Protein AF-A0A3A0EV10-F1 (afdb_monomer)

Foldseek 3Di:
DPPPDDDDDDDDDPVVVVVLVVVCVVVVHDSVVVVVVVVVVVCCVVVVVPPPPPPPPPDDDDPPPDDDPDDDDDDDDDDDD

Sequence (81 aa):
MSSKDVGLRIRVERELREAFQGACLAENRNASEVLREFMQAFADRHQGGLQPDMFAAPAARKPRQSTRSGPGPTAGEATDD

Solvent-accessible surface area (backbone atoms only — not comparable to full-atom values): 5683 Å² total; per-residue (Å²): 130,89,80,71,88,75,91,82,88,80,90,74,58,70,67,59,52,52,53,53,51,50,52,25,59,75,69,75,46,59,61,68,58,56,48,50,53,50,52,48,56,50,44,53,58,60,61,64,64,52,70,76,59,93,73,66,65,79,73,79,78,73,83,77,86,70,86,77,87,71,85,80,83,86,87,85,86,84,89,86,136

Secondary structure (DSSP, 8-state):
-------------HHHHHHHHHHHHHTT--HHHHHHHHHHHHHHHHHTTS---TT--------------PPPP--------

Structure (mmCIF, N/CA/C/O backbone):
data_AF-A0A3A0EV10-F1
#
_entry.id   AF-A0A3A0EV10-F1
#
loop_
_atom_site.group_PDB
_atom_site.id
_atom_site.type_symbol
_atom_site.label_atom_id
_atom_site.label_alt_id
_atom_site.label_comp_id
_atom_site.label_asym_id
_atom_site.label_entity_id
_atom_site.label_seq_id
_atom_site.pdbx_PDB_ins_code
_atom_site.Cartn_x
_atom_site.Cartn_y
_atom_site.Cartn_z
_atom_site.occupancy
_atom_site.B_iso_or_equiv
_atom_site.auth_seq_id
_atom_site.auth_comp_id
_atom_site.auth_asym_id
_atom_site.auth_atom_id
_atom_site.pdbx_PDB_model_num
ATOM 1 N N . MET A 1 1 ? 25.435 -12.931 0.645 1.00 41.91 1 MET A N 1
ATOM 2 C CA . MET A 1 1 ? 25.822 -11.634 1.239 1.00 41.91 1 MET A CA 1
ATOM 3 C C . MET A 1 1 ? 24.667 -11.179 2.107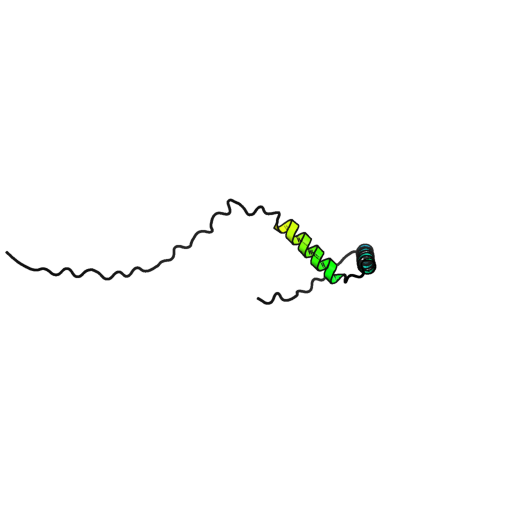 1.00 41.91 1 MET A C 1
ATOM 5 O O . MET A 1 1 ? 23.554 -11.166 1.608 1.00 41.91 1 MET A O 1
ATOM 9 N N . SER A 1 2 ? 24.913 -10.926 3.394 1.00 47.94 2 SER A N 1
ATOM 10 C CA . SER A 1 2 ? 23.873 -10.589 4.373 1.00 47.94 2 SER A CA 1
ATOM 11 C C . SER A 1 2 ? 23.178 -9.286 3.966 1.00 47.94 2 SER A C 1
ATOM 13 O O . SER A 1 2 ? 23.782 -8.213 4.037 1.00 47.94 2 SER A O 1
ATOM 15 N N . SER A 1 3 ? 21.953 -9.392 3.455 1.00 58.09 3 SER A N 1
ATOM 16 C CA . SER A 1 3 ? 21.069 -8.267 3.164 1.00 58.09 3 SER A CA 1
ATOM 17 C C . SER A 1 3 ? 20.670 -7.642 4.495 1.00 58.09 3 SER A C 1
ATOM 19 O O . SER A 1 3 ? 19.694 -8.050 5.113 1.00 58.09 3 SER A O 1
ATOM 21 N N . LYS A 1 4 ? 21.497 -6.717 4.986 1.00 64.75 4 LYS A N 1
ATOM 22 C CA . LYS A 1 4 ? 21.224 -5.971 6.214 1.00 64.75 4 LYS A CA 1
ATOM 23 C C . LYS A 1 4 ? 19.880 -5.269 6.056 1.00 64.75 4 LYS A C 1
ATOM 25 O O . LYS A 1 4 ? 19.726 -4.472 5.131 1.00 64.75 4 LYS A O 1
ATOM 30 N N . ASP A 1 5 ? 18.940 -5.552 6.954 1.00 74.31 5 ASP A N 1
ATOM 31 C CA . ASP A 1 5 ? 17.719 -4.763 7.064 1.00 74.31 5 ASP A CA 1
ATOM 32 C C . ASP A 1 5 ? 18.097 -3.290 7.258 1.00 74.31 5 ASP A C 1
ATOM 34 O O . ASP A 1 5 ? 18.835 -2.926 8.178 1.00 74.31 5 ASP A O 1
ATOM 38 N N . VAL A 1 6 ? 17.610 -2.440 6.357 1.00 80.00 6 VAL A N 1
ATOM 39 C CA . VAL A 1 6 ? 17.767 -0.988 6.431 1.00 80.00 6 VAL A CA 1
ATOM 40 C C . VAL A 1 6 ? 16.448 -0.367 6.874 1.00 80.00 6 VAL A C 1
ATOM 42 O O . VAL A 1 6 ? 15.385 -0.677 6.340 1.00 80.00 6 VAL A O 1
ATOM 45 N N . GLY A 1 7 ? 16.507 0.512 7.874 1.00 80.44 7 GLY A N 1
ATOM 46 C CA . GLY A 1 7 ? 15.336 1.244 8.347 1.00 80.44 7 GLY A CA 1
ATOM 47 C C . GLY A 1 7 ? 15.010 2.424 7.432 1.00 80.44 7 GLY A C 1
ATOM 48 O O . GLY A 1 7 ? 15.858 3.286 7.212 1.00 80.44 7 GLY A O 1
ATOM 49 N N . LEU A 1 8 ? 13.768 2.500 6.951 1.00 82.69 8 LEU A N 1
ATOM 50 C CA . LEU A 1 8 ? 13.238 3.633 6.189 1.00 82.69 8 LEU A CA 1
ATOM 51 C C . LEU A 1 8 ? 12.202 4.387 7.039 1.00 82.69 8 LEU A C 1
ATOM 53 O O . LEU A 1 8 ? 11.250 3.788 7.536 1.00 82.69 8 LEU A O 1
ATOM 57 N N . ARG A 1 9 ? 12.368 5.707 7.214 1.00 86.38 9 ARG A N 1
ATOM 58 C CA . ARG A 1 9 ? 11.382 6.574 7.890 1.00 86.38 9 ARG A CA 1
ATOM 59 C C . ARG A 1 9 ? 10.638 7.399 6.846 1.00 86.38 9 ARG A C 1
ATOM 61 O O . ARG A 1 9 ? 11.228 8.283 6.236 1.00 86.38 9 ARG A O 1
ATOM 68 N N . ILE A 1 10 ? 9.346 7.132 6.679 1.00 85.88 10 ILE A N 1
ATOM 69 C CA . ILE A 1 10 ? 8.477 7.836 5.728 1.00 85.88 10 ILE A CA 1
ATOM 70 C C . ILE A 1 10 ? 7.541 8.760 6.511 1.00 85.88 10 ILE A C 1
ATOM 72 O O . ILE A 1 10 ? 6.956 8.352 7.515 1.00 85.88 10 ILE A O 1
ATOM 76 N N . ARG A 1 11 ? 7.408 10.015 6.068 1.00 92.81 11 ARG A N 1
ATOM 77 C CA . ARG A 1 11 ? 6.373 10.933 6.560 1.00 92.81 11 ARG A CA 1
ATOM 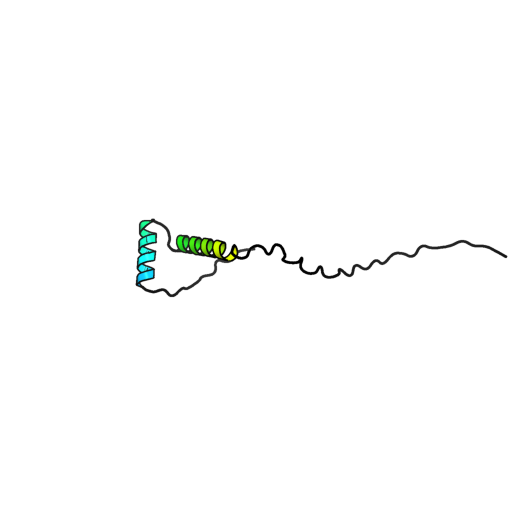78 C C . ARG A 1 11 ? 5.152 10.803 5.662 1.00 92.81 11 ARG A C 1
ATOM 80 O O . ARG A 1 11 ? 5.274 10.942 4.452 1.00 92.81 11 ARG A O 1
ATOM 87 N N . VAL A 1 12 ? 4.005 10.547 6.270 1.00 90.75 12 VAL A N 1
ATOM 88 C CA . VAL A 1 12 ? 2.716 10.428 5.588 1.00 90.75 12 VAL A CA 1
ATOM 89 C C . VAL A 1 12 ? 1.686 11.282 6.308 1.00 90.75 12 VAL A C 1
ATOM 91 O O . VAL A 1 12 ? 1.881 11.666 7.464 1.00 90.75 12 VAL A O 1
ATOM 94 N N . GLU A 1 13 ? 0.595 11.571 5.621 1.00 95.38 13 GLU A N 1
ATOM 95 C CA . GLU A 1 13 ? -0.548 12.255 6.205 1.00 95.38 13 GLU A CA 1
ATOM 96 C C . GLU A 1 13 ? -1.194 11.415 7.317 1.00 95.38 13 GLU A C 1
ATOM 98 O O . GLU A 1 13 ? -1.151 10.179 7.291 1.00 95.38 13 GLU A O 1
ATOM 103 N N . ARG A 1 14 ? -1.781 12.087 8.317 1.00 92.31 14 ARG A N 1
ATOM 104 C CA . ARG A 1 14 ? -2.421 11.414 9.458 1.00 92.31 14 ARG A CA 1
ATOM 105 C C . ARG A 1 14 ? -3.526 10.471 8.986 1.00 92.31 14 ARG A C 1
ATOM 107 O O . ARG A 1 14 ? -3.542 9.321 9.412 1.00 92.31 14 ARG A O 1
ATOM 114 N N . GLU A 1 15 ? -4.387 10.944 8.093 1.00 94.81 15 GLU A N 1
ATOM 115 C CA . GLU A 1 15 ? -5.533 10.176 7.603 1.00 94.81 15 GLU A CA 1
ATOM 116 C C . GLU A 1 15 ? -5.082 8.922 6.843 1.00 94.81 15 GLU A C 1
ATOM 118 O O . GLU A 1 15 ? -5.602 7.832 7.072 1.00 94.81 15 GLU A O 1
ATOM 123 N N . LEU A 1 16 ? -4.028 9.034 6.024 1.00 93.31 16 LEU A N 1
ATOM 124 C CA . LEU A 1 16 ? -3.446 7.893 5.314 1.00 93.31 16 LEU A CA 1
ATOM 125 C C . LEU A 1 16 ? -2.894 6.840 6.287 1.00 93.31 16 LEU A C 1
ATOM 127 O O . LEU A 1 16 ? -3.107 5.641 6.102 1.00 93.31 16 LEU A O 1
ATOM 131 N N . ARG A 1 17 ? -2.197 7.283 7.343 1.00 92.44 17 ARG A N 1
ATOM 132 C CA . ARG A 1 17 ? -1.682 6.387 8.387 1.00 92.44 17 ARG A CA 1
ATOM 133 C C . ARG A 1 17 ? -2.819 5.654 9.093 1.00 92.44 17 ARG A C 1
ATOM 135 O O . ARG A 1 17 ? -2.696 4.457 9.335 1.00 92.44 17 ARG A O 1
ATOM 142 N N . GLU A 1 18 ? -3.883 6.364 9.454 1.00 94.06 18 GLU A N 1
ATOM 143 C CA . GLU A 1 18 ? -5.036 5.796 10.156 1.00 94.06 18 GLU A CA 1
ATOM 144 C C . GLU A 1 18 ? -5.792 4.797 9.279 1.00 94.06 18 GLU A C 1
ATOM 146 O O . GLU A 1 18 ? -6.061 3.685 9.731 1.00 94.06 18 GLU A O 1
ATOM 151 N N . ALA A 1 19 ? -6.036 5.132 8.011 1.00 94.19 19 ALA A N 1
ATOM 152 C CA . ALA A 1 19 ? -6.670 4.231 7.054 1.00 94.19 19 ALA A CA 1
ATOM 153 C C . ALA A 1 19 ? -5.840 2.956 6.826 1.00 94.19 19 ALA A C 1
ATOM 155 O O . ALA A 1 19 ? -6.368 1.847 6.912 1.00 94.19 19 ALA A O 1
ATOM 156 N N . PHE A 1 20 ? -4.527 3.094 6.604 1.00 92.31 20 PHE A N 1
ATOM 157 C CA . PHE A 1 20 ? -3.634 1.948 6.410 1.00 92.31 20 PHE A CA 1
ATOM 158 C C . PHE A 1 20 ? -3.552 1.067 7.659 1.00 92.31 20 PHE A C 1
ATOM 160 O O . PHE A 1 20 ? -3.620 -0.159 7.572 1.00 92.31 20 PHE A O 1
ATOM 167 N N . GLN A 1 21 ? -3.446 1.685 8.838 1.00 90.88 21 GLN A N 1
ATOM 168 C CA . GLN A 1 21 ? -3.424 0.959 10.101 1.00 90.88 21 GLN A CA 1
ATOM 169 C C . GLN A 1 21 ? -4.751 0.228 10.349 1.00 90.88 21 GLN A C 1
ATOM 171 O O . GLN A 1 21 ? -4.728 -0.925 10.775 1.00 90.88 21 GLN A O 1
ATOM 176 N N . GLY A 1 22 ? -5.888 0.859 10.040 1.00 93.56 22 GLY A N 1
ATOM 177 C CA . GLY A 1 22 ? -7.211 0.242 10.120 1.00 93.56 22 GLY A CA 1
ATOM 178 C C . GLY A 1 22 ? -7.351 -0.974 9.204 1.00 93.56 22 GLY A C 1
ATOM 179 O O . GLY A 1 22 ? -7.811 -2.020 9.654 1.00 93.56 22 GLY A O 1
ATOM 1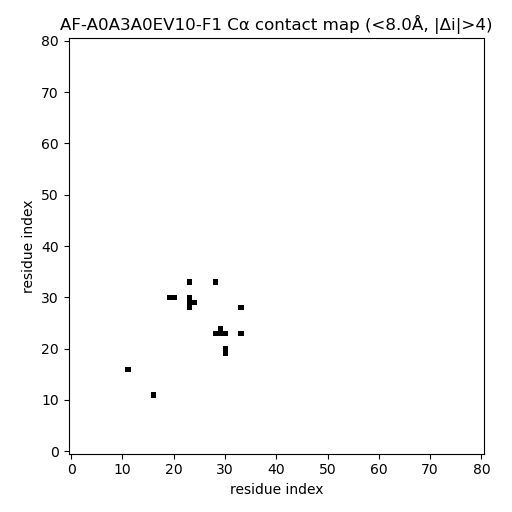80 N N . ALA A 1 23 ? -6.877 -0.876 7.959 1.00 94.00 23 ALA A N 1
ATOM 181 C CA . ALA A 1 23 ? -6.875 -1.995 7.016 1.00 94.00 23 ALA A CA 1
ATOM 182 C C . ALA A 1 23 ? -6.001 -3.165 7.505 1.00 94.00 23 ALA A C 1
ATOM 184 O O . ALA A 1 23 ? -6.450 -4.308 7.522 1.00 94.00 23 ALA A O 1
ATOM 185 N N . CYS A 1 24 ? -4.787 -2.882 7.994 1.00 94.00 24 CYS A N 1
ATOM 186 C CA . CYS A 1 24 ? -3.897 -3.915 8.536 1.00 94.00 24 CYS A CA 1
ATOM 187 C C . CYS A 1 24 ? -4.510 -4.632 9.751 1.00 94.00 24 CYS A C 1
ATOM 189 O O . CYS A 1 24 ? -4.386 -5.849 9.881 1.00 94.00 24 CYS A O 1
ATOM 191 N N . LEU A 1 25 ? -5.184 -3.883 10.633 1.00 91.81 25 LEU A N 1
ATOM 192 C CA . LEU A 1 25 ? -5.890 -4.443 11.787 1.00 91.81 25 LEU A CA 1
ATOM 193 C C . LEU A 1 25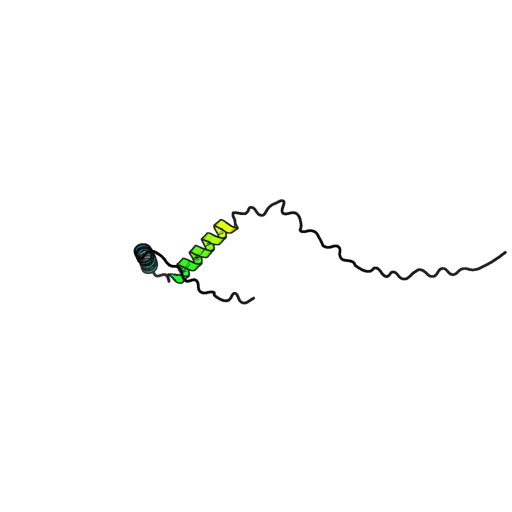 ? -7.071 -5.320 11.360 1.00 91.81 25 LEU A C 1
ATOM 195 O O . LEU A 1 25 ? -7.246 -6.397 11.922 1.00 91.81 25 LEU A O 1
ATOM 199 N N . ALA A 1 26 ? -7.844 -4.893 10.359 1.00 93.69 26 ALA A N 1
ATOM 200 C CA . ALA A 1 26 ? -8.967 -5.664 9.828 1.00 93.69 26 ALA A CA 1
ATOM 201 C C . ALA A 1 26 ? -8.518 -6.983 9.175 1.00 93.69 26 ALA A C 1
ATOM 203 O O . ALA A 1 26 ? -9.187 -8.002 9.325 1.00 93.69 26 ALA A O 1
ATOM 204 N N . GLU A 1 27 ? -7.365 -6.982 8.501 1.00 90.31 27 GLU A N 1
ATOM 205 C CA . GLU A 1 27 ? -6.756 -8.187 7.926 1.00 90.31 27 GLU A CA 1
ATOM 206 C C . GLU A 1 27 ? -5.972 -9.027 8.947 1.00 90.31 27 GLU A C 1
ATOM 208 O O . GLU A 1 27 ? -5.501 -10.113 8.617 1.00 90.31 27 GLU A O 1
ATOM 213 N N . ASN A 1 28 ? -5.825 -8.548 10.187 1.00 91.62 28 ASN A N 1
ATOM 214 C CA . ASN A 1 28 ? -5.023 -9.179 11.234 1.00 91.62 28 ASN A CA 1
ATOM 215 C C . ASN A 1 28 ? -3.556 -9.414 10.803 1.00 91.62 28 ASN A C 1
ATOM 217 O O . ASN A 1 28 ? -2.949 -10.443 11.113 1.00 91.62 28 ASN A O 1
ATOM 221 N N . ARG A 1 29 ? -2.982 -8.448 10.069 1.00 90.62 29 ARG A N 1
ATOM 222 C CA . ARG A 1 29 ? -1.613 -8.490 9.533 1.00 90.62 29 ARG A CA 1
ATOM 223 C C . ARG A 1 29 ? -0.760 -7.355 10.087 1.00 90.62 29 ARG A C 1
ATOM 225 O O . ARG A 1 29 ? -1.226 -6.242 10.330 1.00 90.62 29 ARG A O 1
ATOM 232 N N . ASN A 1 30 ? 0.533 -7.617 10.253 1.00 89.88 30 ASN A N 1
ATOM 233 C CA . ASN A 1 30 ? 1.489 -6.598 10.666 1.00 89.88 30 ASN A CA 1
ATOM 234 C C . ASN A 1 30 ? 1.694 -5.576 9.539 1.00 89.88 30 ASN A C 1
ATOM 236 O O . ASN A 1 30 ? 2.064 -5.937 8.425 1.00 89.88 30 ASN A O 1
ATOM 240 N N . ALA A 1 31 ? 1.557 -4.287 9.858 1.00 87.12 31 ALA A N 1
ATOM 241 C CA . ALA A 1 31 ? 1.744 -3.190 8.903 1.00 87.12 31 ALA A CA 1
ATOM 242 C C . ALA A 1 31 ? 3.103 -3.235 8.177 1.00 87.12 31 ALA A C 1
ATOM 244 O O . ALA A 1 31 ? 3.198 -2.888 7.004 1.00 87.12 31 ALA A O 1
ATOM 245 N N . SER A 1 32 ? 4.157 -3.686 8.865 1.00 86.75 32 SER A N 1
ATOM 246 C CA . SER A 1 32 ? 5.492 -3.851 8.283 1.00 86.75 32 SER A CA 1
ATOM 247 C C . SER A 1 32 ? 5.552 -4.942 7.212 1.00 86.75 32 SER A C 1
ATOM 249 O O . SER A 1 32 ? 6.244 -4.749 6.219 1.00 86.75 32 SER A O 1
ATOM 251 N N . GLU A 1 33 ? 4.825 -6.048 7.386 1.00 89.38 33 GLU A N 1
ATOM 252 C CA . GLU A 1 33 ? 4.779 -7.147 6.411 1.00 89.38 33 GLU A CA 1
ATOM 253 C C . GLU A 1 33 ? 4.021 -6.709 5.157 1.00 89.38 33 GLU A C 1
ATOM 255 O O . GLU A 1 33 ? 4.537 -6.822 4.047 1.00 89.38 33 GLU A O 1
ATOM 260 N N . VAL A 1 34 ? 2.851 -6.086 5.346 1.00 91.31 34 VAL A N 1
ATOM 261 C CA . VAL A 1 34 ? 2.046 -5.519 4.252 1.00 91.31 34 VAL A CA 1
ATOM 262 C C . VAL A 1 34 ? 2.854 -4.489 3.461 1.00 91.31 34 VAL A C 1
ATOM 264 O O . VAL A 1 34 ? 2.845 -4.499 2.233 1.00 91.31 34 VAL A O 1
ATOM 267 N N . LEU A 1 35 ? 3.599 -3.618 4.152 1.00 89.25 35 LEU A N 1
ATOM 268 C CA . LEU A 1 35 ? 4.435 -2.615 3.498 1.00 89.25 35 LEU A CA 1
ATOM 269 C C . LEU A 1 35 ? 5.591 -3.250 2.712 1.00 89.25 35 LEU A C 1
ATOM 271 O O . LEU A 1 35 ? 5.861 -2.813 1.596 1.00 89.25 35 LEU A O 1
ATOM 275 N N . ARG A 1 36 ? 6.261 -4.275 3.259 1.00 88.75 36 ARG A N 1
ATOM 276 C CA . ARG A 1 36 ? 7.345 -4.989 2.562 1.00 88.75 36 ARG A CA 1
ATOM 277 C C . ARG A 1 36 ? 6.834 -5.671 1.297 1.00 88.75 36 ARG A C 1
ATOM 279 O O . ARG A 1 36 ? 7.422 -5.469 0.238 1.00 88.75 36 ARG A O 1
ATOM 286 N N . GLU A 1 37 ? 5.729 -6.407 1.387 1.00 90.38 37 GLU A N 1
ATOM 287 C CA . GLU A 1 37 ? 5.101 -7.049 0.227 1.00 90.38 37 GLU A CA 1
ATOM 288 C C . GLU A 1 37 ? 4.677 -6.025 -0.825 1.00 90.38 37 GLU A C 1
ATOM 290 O O . GLU A 1 37 ? 4.950 -6.206 -2.010 1.00 90.38 37 GLU A O 1
ATOM 295 N N . PHE A 1 38 ? 4.064 -4.918 -0.399 1.00 89.81 38 PHE A N 1
ATOM 296 C CA . PHE A 1 38 ? 3.653 -3.858 -1.311 1.00 89.81 38 PHE A CA 1
ATOM 297 C C . PHE A 1 38 ? 4.853 -3.228 -2.025 1.00 89.81 38 PHE A C 1
ATOM 299 O O . PHE A 1 38 ? 4.829 -3.061 -3.242 1.00 89.81 38 PHE A O 1
ATOM 306 N N . MET A 1 39 ? 5.925 -2.911 -1.290 1.00 89.12 39 MET A N 1
ATOM 307 C CA . MET A 1 39 ? 7.158 -2.376 -1.871 1.00 89.12 39 MET A CA 1
ATOM 308 C C . MET A 1 39 ? 7.810 -3.368 -2.836 1.00 89.12 39 MET A C 1
ATOM 310 O O . MET A 1 39 ? 8.298 -2.945 -3.881 1.00 89.12 39 MET A O 1
ATOM 314 N N . GLN A 1 40 ? 7.798 -4.664 -2.515 1.00 87.44 40 GLN A N 1
ATOM 315 C CA . GLN A 1 40 ? 8.341 -5.707 -3.380 1.00 87.44 40 GLN A CA 1
ATOM 316 C C . GLN A 1 40 ? 7.517 -5.850 -4.662 1.00 87.44 40 GLN A C 1
ATOM 318 O O . GLN A 1 40 ? 8.074 -5.738 -5.745 1.00 87.44 40 GLN A O 1
ATOM 323 N N . ALA A 1 41 ? 6.193 -5.982 -4.563 1.00 88.31 41 ALA A N 1
ATOM 324 C CA . ALA A 1 41 ? 5.313 -6.066 -5.728 1.00 88.31 41 ALA A CA 1
ATOM 325 C C . ALA A 1 41 ? 5.394 -4.805 -6.607 1.00 88.31 41 ALA A C 1
ATOM 327 O O . ALA A 1 41 ? 5.364 -4.884 -7.838 1.00 88.31 41 ALA A O 1
ATOM 328 N N . PHE A 1 42 ? 5.522 -3.632 -5.982 1.00 86.44 42 PHE A N 1
ATOM 329 C CA . PHE A 1 42 ? 5.734 -2.374 -6.687 1.00 86.44 42 PHE A CA 1
ATOM 330 C C . PHE A 1 42 ? 7.090 -2.360 -7.408 1.00 86.44 42 PHE A C 1
ATOM 332 O O . PHE A 1 42 ? 7.151 -2.014 -8.587 1.00 86.44 42 PHE A O 1
ATOM 339 N N . ALA A 1 43 ? 8.168 -2.777 -6.7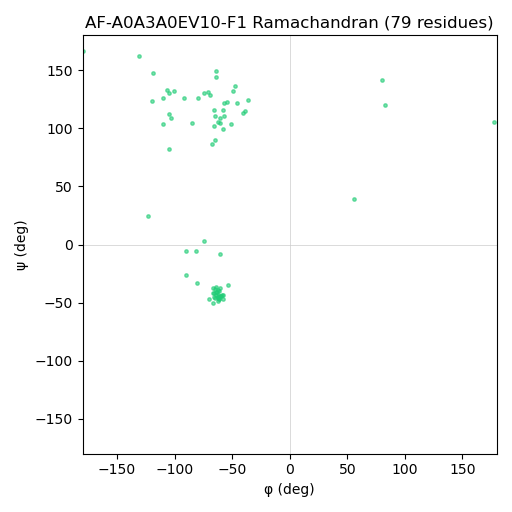38 1.00 86.62 43 ALA A N 1
ATOM 340 C CA . ALA A 1 43 ? 9.487 -2.890 -7.347 1.00 86.62 43 ALA A CA 1
ATOM 341 C C . ALA A 1 43 ? 9.489 -3.898 -8.501 1.00 86.62 43 ALA A C 1
ATOM 343 O O . ALA A 1 43 ? 9.934 -3.536 -9.580 1.00 86.62 43 ALA A O 1
ATOM 344 N N . ASP A 1 44 ? 8.922 -5.091 -8.332 1.00 86.19 44 ASP A N 1
ATOM 345 C CA . ASP A 1 44 ? 8.845 -6.123 -9.373 1.00 86.19 44 ASP A CA 1
ATOM 346 C C . ASP A 1 44 ? 8.095 -5.613 -10.611 1.00 86.19 44 ASP A C 1
ATOM 348 O O . ASP A 1 44 ? 8.554 -5.775 -11.743 1.00 86.19 44 ASP A O 1
ATOM 352 N N . ARG A 1 45 ? 6.975 -4.907 -10.408 1.00 83.31 45 ARG A N 1
ATOM 353 C CA . ARG A 1 45 ? 6.195 -4.310 -11.501 1.00 83.31 45 ARG A CA 1
ATOM 354 C C . ARG A 1 45 ? 6.959 -3.217 -12.249 1.00 83.31 45 ARG A C 1
ATOM 356 O O . ARG A 1 45 ? 6.807 -3.091 -13.462 1.00 83.31 45 ARG A O 1
ATOM 363 N N . HIS A 1 46 ? 7.740 -2.405 -11.540 1.00 79.06 46 HIS A N 1
ATOM 364 C CA . HIS A 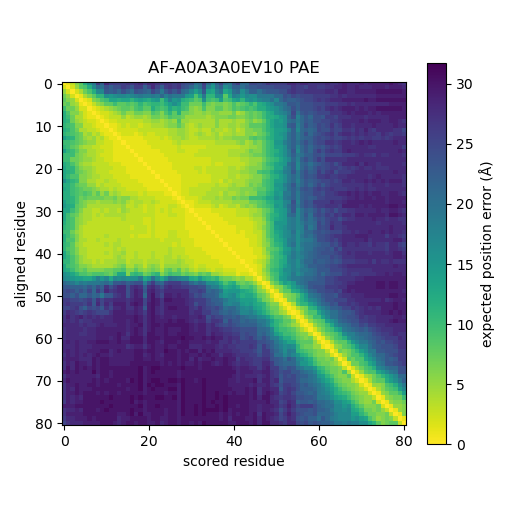1 46 ? 8.454 -1.268 -12.125 1.00 79.06 46 HIS A CA 1
ATOM 365 C C . HIS A 1 46 ? 9.866 -1.618 -12.625 1.00 79.06 46 HIS A C 1
ATOM 367 O O . HIS A 1 46 ? 10.346 -0.991 -13.566 1.00 79.06 46 HIS A O 1
ATOM 373 N N . GLN A 1 47 ? 10.513 -2.638 -12.064 1.00 65.44 47 GLN A N 1
ATOM 374 C CA . GLN A 1 47 ? 11.784 -3.196 -12.535 1.00 65.44 47 GLN A CA 1
ATOM 375 C C . GLN A 1 47 ? 11.566 -4.147 -13.718 1.00 65.44 47 GLN A C 1
ATOM 377 O O . GLN A 1 47 ? 12.365 -4.141 -14.649 1.00 65.44 47 GLN A O 1
ATOM 382 N N . GLY A 1 48 ? 10.441 -4.873 -13.752 1.00 55.69 48 GLY A N 1
ATOM 383 C CA . GLY A 1 48 ? 9.985 -5.657 -14.908 1.00 55.69 48 GLY A CA 1
ATOM 384 C C . GLY A 1 48 ? 9.420 -4.823 -16.069 1.00 55.69 48 GLY A C 1
ATOM 385 O O . GLY A 1 48 ? 8.959 -5.385 -17.059 1.00 55.69 48 GLY A O 1
ATOM 386 N N . GLY A 1 49 ? 9.443 -3.487 -15.951 1.00 50.03 49 GLY A N 1
ATOM 387 C CA . GLY A 1 49 ? 9.075 -2.529 -17.001 1.00 50.03 49 GLY A CA 1
ATOM 388 C C . GLY A 1 49 ? 10.236 -2.104 -17.906 1.00 50.03 49 GLY A C 1
ATOM 389 O O . GLY A 1 49 ? 10.014 -1.411 -18.897 1.00 50.03 49 GLY A O 1
ATOM 390 N N . LEU A 1 50 ? 11.464 -2.536 -17.613 1.00 53.81 50 LEU A N 1
ATOM 391 C CA . LEU A 1 50 ? 12.479 -2.661 -18.646 1.00 53.81 50 LEU A CA 1
ATOM 392 C C . LEU A 1 50 ? 12.249 -4.038 -19.261 1.00 53.81 50 LEU A C 1
ATOM 394 O O . LEU A 1 50 ? 12.589 -5.051 -18.652 1.00 53.81 50 LEU A O 1
ATOM 398 N N . GLN A 1 51 ? 11.669 -4.084 -20.464 1.00 53.41 51 GLN A N 1
ATOM 399 C CA . GLN A 1 51 ? 11.984 -5.176 -21.388 1.00 53.41 51 GLN A CA 1
ATOM 400 C C . GLN A 1 51 ? 13.478 -5.491 -21.198 1.00 53.41 51 GLN A C 1
ATOM 402 O O . GLN A 1 51 ? 14.266 -4.538 -21.263 1.00 53.41 51 GLN A O 1
ATOM 407 N N . PRO A 1 52 ? 13.893 -6.738 -20.888 1.00 52.47 52 PRO A N 1
ATOM 408 C CA . PRO A 1 52 ? 15.304 -7.066 -20.957 1.00 52.47 52 PRO A CA 1
ATOM 409 C C . PRO A 1 52 ? 15.671 -6.728 -22.387 1.00 52.47 52 PRO A C 1
ATOM 411 O O . PRO A 1 52 ? 15.116 -7.321 -23.308 1.00 52.47 52 PRO A O 1
ATOM 414 N N . ASP A 1 53 ? 16.461 -5.674 -22.554 1.00 52.62 53 ASP A N 1
ATOM 415 C CA . ASP A 1 53 ? 16.841 -5.161 -23.852 1.00 52.62 53 ASP A CA 1
ATOM 416 C C . ASP A 1 53 ? 17.359 -6.365 -24.642 1.00 52.62 53 ASP A C 1
ATOM 418 O O . ASP A 1 53 ? 18.438 -6.893 -24.367 1.00 52.62 53 ASP A O 1
ATOM 422 N N . MET A 1 54 ? 16.535 -6.875 -25.567 1.00 53.31 54 MET A N 1
ATOM 423 C CA . MET A 1 54 ? 16.876 -8.016 -26.422 1.00 53.31 54 MET A CA 1
ATOM 424 C C . MET A 1 54 ? 18.112 -7.683 -27.274 1.00 53.31 54 MET A C 1
ATOM 426 O O . MET A 1 54 ? 18.680 -8.568 -27.911 1.00 53.31 54 MET A O 1
ATOM 430 N N . PHE A 1 55 ? 18.546 -6.417 -27.240 1.00 58.31 55 PHE A N 1
ATOM 431 C CA . PHE A 1 55 ? 19.739 -5.869 -27.851 1.00 58.31 55 PHE A CA 1
ATOM 432 C C . PHE A 1 55 ? 20.677 -5.167 -26.857 1.00 58.31 55 PHE A C 1
ATOM 434 O O . PHE A 1 55 ? 21.496 -4.363 -27.307 1.00 58.31 55 PHE A O 1
ATOM 441 N N . ALA A 1 56 ? 20.655 -5.499 -25.553 1.00 54.00 56 ALA A N 1
ATOM 442 C CA . ALA A 1 56 ? 21.730 -5.091 -24.647 1.00 54.00 56 ALA A CA 1
ATOM 443 C C . ALA A 1 56 ? 23.000 -5.804 -25.107 1.00 54.00 56 ALA A C 1
ATOM 445 O O . ALA A 1 56 ? 23.285 -6.948 -24.741 1.00 54.00 56 ALA A O 1
ATOM 446 N N . ALA A 1 57 ? 23.714 -5.120 -25.998 1.00 60.03 57 ALA A N 1
ATOM 447 C CA . ALA A 1 57 ? 24.918 -5.580 -26.643 1.00 60.03 57 ALA A CA 1
ATOM 448 C C . ALA A 1 57 ? 25.856 -6.160 -25.580 1.00 60.03 57 ALA A C 1
ATOM 450 O O . ALA A 1 57 ? 26.011 -5.560 -24.509 1.00 60.03 57 ALA A O 1
ATOM 451 N N . PRO A 1 58 ? 26.489 -7.318 -25.839 1.00 48.97 58 PRO A N 1
ATOM 452 C CA . PRO A 1 58 ? 27.377 -7.918 -24.865 1.00 48.97 58 PRO A CA 1
ATOM 453 C C . PRO A 1 58 ? 28.473 -6.906 -24.550 1.00 48.97 58 PRO A C 1
ATOM 455 O O . PRO A 1 58 ? 29.245 -6.518 -25.431 1.00 48.97 58 PRO A O 1
ATOM 458 N N . ALA A 1 59 ? 28.502 -6.461 -23.290 1.00 59.66 59 ALA A N 1
ATOM 459 C CA . ALA A 1 59 ? 29.505 -5.548 -22.778 1.00 59.66 59 ALA A CA 1
ATOM 460 C C . ALA A 1 59 ? 30.884 -6.023 -23.247 1.00 59.66 59 ALA A C 1
ATOM 462 O O . ALA A 1 59 ? 31.273 -7.174 -23.023 1.00 59.66 59 ALA A O 1
ATOM 463 N N . ALA A 1 60 ? 31.566 -5.129 -23.963 1.00 60.31 60 ALA 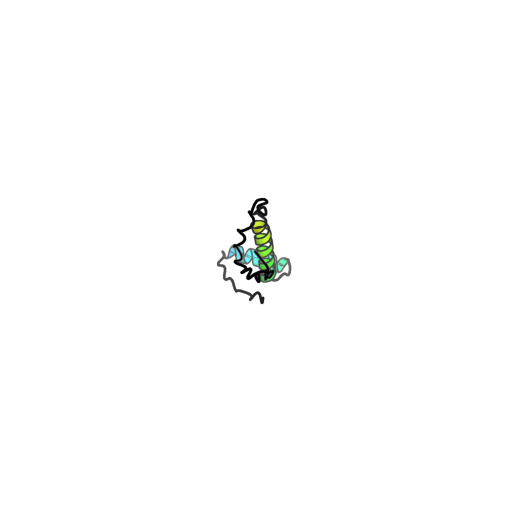A N 1
ATOM 464 C CA . ALA A 1 60 ? 32.837 -5.352 -24.623 1.00 60.31 60 ALA A CA 1
ATOM 465 C C . ALA A 1 60 ? 33.765 -6.231 -23.772 1.00 60.31 60 ALA A C 1
ATOM 467 O O . ALA A 1 60 ? 34.206 -5.856 -22.682 1.00 60.31 60 ALA A O 1
ATOM 468 N N . ARG A 1 61 ? 34.066 -7.427 -24.288 1.00 55.66 61 ARG A N 1
ATOM 469 C CA . ARG A 1 61 ? 35.082 -8.311 -23.720 1.00 55.66 61 ARG A CA 1
ATOM 470 C C . ARG A 1 61 ? 36.404 -7.546 -23.772 1.00 55.66 61 ARG A C 1
ATOM 472 O O . ARG A 1 61 ? 36.948 -7.337 -24.854 1.00 55.66 61 ARG A O 1
ATOM 479 N N . LYS A 1 62 ? 36.914 -7.114 -22.613 1.00 61.03 62 LYS A N 1
ATOM 480 C CA . LYS A 1 62 ? 38.281 -6.585 -22.493 1.00 61.03 62 LYS A CA 1
ATOM 481 C C . LYS A 1 62 ? 39.245 -7.576 -23.165 1.00 61.03 62 LYS A C 1
ATOM 483 O O . LYS A 1 62 ? 39.143 -8.773 -22.871 1.00 61.03 62 LYS A O 1
ATOM 488 N N . PRO A 1 63 ? 40.174 -7.131 -24.031 1.00 50.19 63 PRO A N 1
ATOM 489 C CA . PRO A 1 63 ? 41.160 -8.029 -24.604 1.00 50.19 63 PRO A CA 1
ATOM 490 C C . PRO A 1 63 ? 42.041 -8.540 -23.464 1.00 50.19 63 PRO A C 1
ATOM 492 O O . PRO A 1 63 ? 42.802 -7.794 -22.849 1.00 50.19 63 PRO A O 1
ATOM 495 N N . ARG A 1 64 ? 41.900 -9.829 -23.145 1.00 56.09 64 ARG A N 1
ATOM 496 C CA . ARG A 1 64 ? 42.855 -10.540 -22.300 1.00 56.09 64 ARG A CA 1
ATOM 497 C C . ARG A 1 64 ? 44.167 -10.587 -23.076 1.00 56.09 64 ARG A C 1
ATOM 499 O O . ARG A 1 64 ? 44.307 -11.394 -23.991 1.00 56.09 64 ARG A O 1
ATOM 506 N N . GLN A 1 65 ? 45.114 -9.727 -22.710 1.00 60.88 65 GLN A N 1
ATOM 507 C CA . GLN A 1 65 ? 46.528 -9.951 -22.989 1.00 60.88 65 GLN A CA 1
ATOM 508 C C . GLN A 1 65 ? 46.905 -11.284 -22.338 1.00 60.88 65 GLN A C 1
ATOM 510 O O . GLN A 1 65 ? 47.086 -11.369 -21.127 1.00 60.88 65 GLN A O 1
ATOM 515 N N . SER A 1 66 ? 46.947 -12.344 -23.141 1.00 55.56 66 SER A N 1
ATOM 516 C CA . SER A 1 66 ? 47.562 -13.603 -22.754 1.00 55.56 66 SER A CA 1
ATOM 517 C C . SER A 1 66 ? 48.822 -13.740 -23.582 1.00 55.56 66 SER A C 1
ATOM 519 O O . SER A 1 66 ? 48.784 -14.031 -24.776 1.00 55.56 66 SER A O 1
ATOM 521 N N . THR A 1 67 ? 49.930 -13.476 -22.908 1.00 57.81 67 THR A N 1
ATOM 522 C CA . THR A 1 67 ? 51.276 -13.886 -23.269 1.00 57.81 67 THR A CA 1
ATOM 523 C C . THR A 1 67 ? 51.253 -15.315 -23.805 1.00 57.81 67 THR A C 1
ATOM 525 O O . THR A 1 67 ? 50.960 -16.268 -23.085 1.00 57.81 67 THR A O 1
ATOM 528 N N . ARG A 1 68 ? 51.549 -15.480 -25.094 1.00 52.00 68 ARG A N 1
ATOM 529 C CA . ARG A 1 68 ? 52.003 -16.76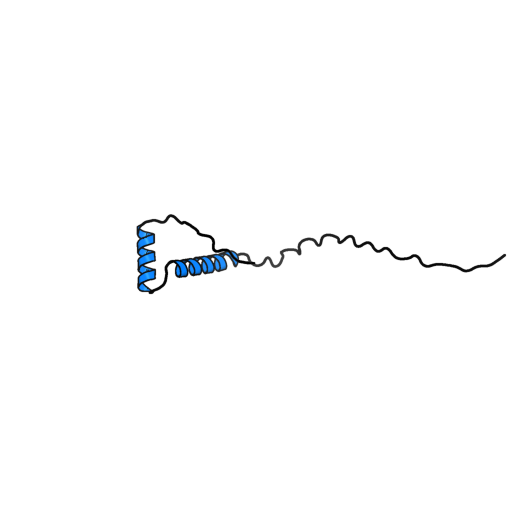4 -25.617 1.00 52.00 68 ARG A CA 1
ATOM 530 C C . ARG A 1 68 ? 53.496 -16.636 -25.861 1.00 52.00 68 ARG A C 1
ATOM 532 O O . ARG A 1 68 ? 53.939 -16.356 -26.967 1.00 52.00 6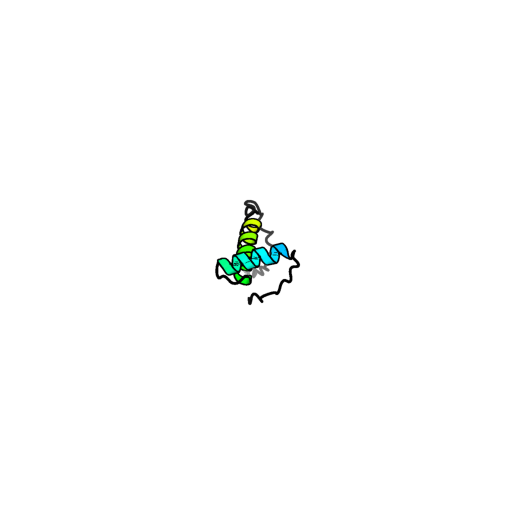8 ARG A O 1
ATOM 539 N N . SER A 1 69 ? 54.252 -16.820 -24.784 1.00 55.97 69 SER A N 1
ATOM 540 C CA . SER A 1 69 ? 55.612 -17.333 -24.875 1.00 55.97 69 SER A CA 1
ATOM 541 C C . SER A 1 69 ? 55.501 -18.718 -25.515 1.00 55.97 69 SER A C 1
ATOM 543 O O . SER A 1 69 ? 54.994 -19.649 -24.893 1.00 55.97 69 SER A O 1
ATOM 545 N N . GLY A 1 70 ? 55.860 -18.826 -26.790 1.00 45.97 70 GLY A N 1
ATOM 546 C CA . GLY A 1 70 ? 56.058 -20.103 -27.469 1.00 45.97 70 GLY A CA 1
ATOM 547 C C . GLY A 1 70 ? 57.558 -20.392 -27.531 1.00 45.97 70 GLY A C 1
ATOM 548 O O . GLY A 1 70 ? 58.305 -19.481 -27.893 1.00 45.97 70 GLY A O 1
ATOM 549 N N . PRO A 1 71 ? 58.021 -21.599 -27.166 1.00 57.12 71 PRO A N 1
ATOM 550 C CA . PRO A 1 71 ? 59.417 -21.967 -27.334 1.00 57.12 71 PRO A CA 1
ATOM 551 C C . PRO A 1 71 ? 59.698 -22.143 -28.832 1.00 57.12 71 PRO A C 1
ATOM 553 O O . PRO A 1 71 ? 58.922 -22.783 -29.545 1.00 57.12 71 PRO A O 1
ATOM 556 N N . GLY A 1 72 ? 60.772 -21.519 -29.318 1.00 49.06 72 GLY A N 1
ATOM 557 C CA . GLY A 1 72 ? 61.204 -21.643 -30.709 1.00 49.06 72 GLY A CA 1
ATOM 558 C C . GLY A 1 72 ? 61.623 -23.082 -31.038 1.00 49.06 72 GLY A C 1
ATOM 559 O O . GLY A 1 72 ? 62.186 -23.755 -30.171 1.00 49.06 72 GLY A O 1
ATOM 560 N N . PRO A 1 73 ? 61.364 -23.575 -32.261 1.00 58.00 73 PRO A N 1
ATOM 561 C CA . PRO A 1 73 ? 61.878 -24.863 -32.685 1.00 58.00 73 PRO A CA 1
ATOM 562 C C . PRO A 1 73 ? 63.377 -24.742 -32.980 1.00 58.00 73 PRO A C 1
ATOM 564 O O . PRO A 1 73 ? 63.828 -23.850 -33.698 1.00 58.00 73 PRO A O 1
ATOM 567 N N . THR A 1 74 ? 64.144 -25.659 -32.404 1.00 54.59 74 THR A N 1
ATOM 568 C CA . THR A 1 74 ? 65.537 -25.935 -32.744 1.00 54.59 74 THR A CA 1
ATOM 569 C C . THR A 1 74 ? 65.605 -26.490 -34.166 1.00 54.59 74 THR A C 1
ATOM 571 O O . THR A 1 74 ? 65.090 -27.579 -34.414 1.00 54.59 74 THR A O 1
ATOM 574 N N . ALA A 1 75 ? 66.241 -25.767 -35.086 1.00 50.88 75 ALA A N 1
ATOM 575 C CA . ALA A 1 75 ? 66.676 -26.313 -36.366 1.00 50.88 75 ALA A CA 1
ATOM 576 C C . ALA A 1 75 ? 68.185 -26.561 -36.286 1.00 50.88 75 ALA A C 1
ATOM 578 O O . ALA A 1 75 ? 68.975 -25.620 -36.215 1.00 50.88 75 ALA A O 1
ATOM 579 N N . GLY A 1 76 ? 68.560 -27.836 -36.240 1.00 52.56 76 GLY A N 1
ATOM 580 C CA . GLY A 1 76 ? 69.903 -28.308 -36.531 1.00 52.56 76 GLY A CA 1
ATOM 581 C C . GLY A 1 76 ? 69.826 -29.273 -37.709 1.00 52.56 76 GLY A C 1
ATOM 582 O O . GLY A 1 76 ? 69.056 -30.219 -37.639 1.00 52.56 76 GLY A O 1
ATOM 583 N N . GLU A 1 77 ? 70.579 -28.977 -38.768 1.00 41.28 77 GLU A N 1
ATOM 584 C CA . GLU A 1 77 ? 71.165 -29.868 -39.794 1.00 41.28 77 GLU A CA 1
ATOM 585 C C . GLU A 1 77 ? 71.868 -28.909 -40.783 1.00 41.28 77 GLU A C 1
ATOM 587 O O . GLU A 1 77 ? 71.212 -28.019 -41.315 1.00 41.28 77 GLU A O 1
ATOM 592 N N . ALA A 1 78 ? 73.197 -28.757 -40.837 1.00 53.19 78 ALA A N 1
ATOM 593 C CA . ALA A 1 78 ? 74.314 -29.671 -41.116 1.00 53.19 78 ALA A CA 1
ATOM 594 C C . ALA A 1 78 ? 74.569 -29.873 -42.630 1.00 53.19 78 ALA A C 1
ATOM 596 O O . ALA A 1 78 ? 73.721 -30.441 -43.310 1.00 53.19 78 ALA A O 1
ATOM 597 N N . THR A 1 79 ? 75.800 -29.501 -43.052 1.00 50.84 79 THR A N 1
ATOM 598 C CA . THR A 1 79 ? 76.580 -30.071 -44.193 1.00 50.84 79 THR A CA 1
ATOM 599 C C . THR A 1 79 ? 76.162 -29.535 -45.591 1.00 50.84 79 THR A C 1
ATOM 601 O O . THR A 1 79 ? 74.973 -29.361 -45.815 1.00 50.84 79 THR A O 1
ATOM 604 N N . ASP A 1 80 ? 76.973 -29.246 -46.622 1.00 46.12 80 ASP A N 1
ATOM 605 C CA . ASP A 1 80 ? 78.413 -29.194 -46.979 1.00 46.12 80 ASP A CA 1
ATOM 606 C C . ASP A 1 80 ? 78.500 -28.713 -48.459 1.00 46.12 80 ASP A C 1
ATOM 608 O O . ASP A 1 80 ? 77.478 -28.759 -49.150 1.00 46.12 80 ASP A O 1
ATOM 612 N N . ASP A 1 81 ? 79.706 -28.324 -48.902 1.00 46.69 81 ASP A N 1
ATOM 613 C CA . ASP A 1 81 ? 80.179 -27.859 -50.238 1.00 46.69 81 ASP A CA 1
ATOM 614 C C . ASP A 1 81 ? 80.373 -26.336 -50.426 1.00 46.69 81 ASP A C 1
ATOM 616 O O . ASP A 1 81 ? 79.416 -25.596 -50.760 1.00 46.69 81 ASP A O 1
#

Mean predicted aligned error: 17.29 Å

pLDDT: mean 72.15, std 18.3, range [41.28, 95.38]

Nearest PDB structures (foldseek):
  8h2u-assembly1_H  TM=2.988E-01  e=5.997E+00  Chlamydomonas reinhardtii

Radius of gyration: 32.14 Å; Cα contacts (8 Å, |Δi|>4): 9; chains: 1; bounding box: 89×42×62 Å